Protein AF-A0A1H5IQG4-F1 (afdb_monomer)

Nearest PDB structures (foldseek):
  8alo-assembly1_B  TM=5.981E-01  e=4.719E-04  Vibrio cholerae
  3lhn-assembly1_A  TM=5.462E-01  e=4.850E-02  Shewanella oneidensis
  2eoc-assembly1_A  TM=2.845E-01  e=6.485E+00  Homo sapiens

pLDDT: mean 87.67, std 15.23, range [41.56, 98.31]

Mean predicted aligned error: 8.48 Å

Sequence (154 aa):
MKRKLLILSTLILGISCSKDSVQDDHRFTGSWMAYFGLKSSSTSAHRFDFKADGTYKEASLELDSETLEVLGYWTYATGTYSAIDNRLTLNRKEFYVAEDLSEYQQQEDLIKKEENISYGFNYEFQSGSRFTLYPECPENSSCLGAVEYEKLDE

Organism: NCBI:txid390640

Secondary structure (DSSP, 8-state):
-------------------------GGG-EEEEEEE---SSEEEEEEEEE-TTSEEEEEEEEEETTT--EEEEEEEEEEEEEEETTEEEEEEEEEEE-SSTTS-B-GGGPEEE----EEEEEEEEEETTEEEEEE---TT------EEEEEPP-

Solvent-accessible surface area (backbone atoms only — not comparable to full-atom values): 8939 Å² total; per-residue (Å²): 137,86,82,81,78,80,91,83,82,82,91,76,78,75,82,74,75,71,72,74,75,76,68,64,52,69,78,62,50,43,40,32,41,26,80,52,71,78,53,100,65,31,26,38,33,40,38,39,39,34,43,92,88,37,38,34,38,39,32,36,35,36,23,33,61,87,79,64,45,78,74,23,23,47,32,41,35,34,33,39,48,49,37,50,95,55,32,40,37,42,37,38,64,44,36,27,31,36,86,51,90,89,51,66,31,53,78,90,72,36,43,77,47,97,49,82,50,74,52,60,26,42,48,48,73,84,48,96,52,34,35,36,40,39,60,80,63,59,90,94,56,94,61,76,69,73,44,62,32,38,52,58,88,128

Radius of gyration: 23.35 Å; Cα contacts (8 Å, |Δi|>4): 312; chains: 1; bounding box: 41×70×71 Å

Structure (mmCIF, N/CA/C/O backbone):
data_AF-A0A1H5IQG4-F1
#
_entry.id   AF-A0A1H5IQG4-F1
#
loop_
_atom_site.group_PDB
_atom_site.id
_atom_site.type_symbol
_atom_site.label_atom_id
_atom_site.label_alt_id
_atom_site.label_comp_id
_atom_site.label_asym_id
_atom_site.label_entity_id
_atom_site.label_seq_id
_atom_site.pdbx_PDB_ins_code
_atom_site.Cartn_x
_atom_site.Cartn_y
_atom_site.Cartn_z
_atom_site.occupancy
_atom_site.B_iso_or_equiv
_atom_site.auth_seq_id
_atom_site.auth_comp_id
_atom_site.auth_asym_id
_atom_site.auth_atom_id
_atom_site.pdbx_PDB_model_num
ATOM 1 N N . MET A 1 1 ? -23.230 -55.373 54.164 1.00 42.59 1 MET A N 1
ATOM 2 C CA . MET A 1 1 ? -22.267 -55.057 53.084 1.00 42.59 1 MET A CA 1
ATOM 3 C C . MET A 1 1 ? -22.306 -53.557 52.816 1.00 42.59 1 MET A C 1
ATOM 5 O O . MET A 1 1 ? -23.340 -53.052 52.410 1.00 42.59 1 MET A O 1
ATOM 9 N N . LYS A 1 2 ? -21.231 -52.830 53.148 1.00 41.56 2 LYS A N 1
ATOM 10 C CA . LYS A 1 2 ? -21.148 -51.361 53.073 1.00 41.56 2 LYS A CA 1
ATOM 11 C C . LYS A 1 2 ? -20.496 -50.963 51.744 1.00 41.56 2 LYS A C 1
ATOM 13 O O . LYS A 1 2 ? -19.279 -51.051 51.623 1.00 41.56 2 LYS A O 1
ATOM 18 N N . ARG A 1 3 ? -21.283 -50.551 50.746 1.00 47.38 3 ARG A N 1
ATOM 19 C CA . ARG A 1 3 ? -20.753 -49.931 49.520 1.00 47.38 3 ARG A CA 1
ATOM 20 C C . ARG A 1 3 ? -20.549 -48.440 49.788 1.00 47.38 3 ARG A C 1
ATOM 22 O O . ARG A 1 3 ? -21.504 -47.674 49.792 1.00 47.38 3 ARG A O 1
ATOM 29 N N . LYS A 1 4 ? -19.302 -48.048 50.058 1.00 50.56 4 LYS A N 1
ATOM 30 C CA . LYS A 1 4 ? -18.872 -46.648 50.009 1.00 50.56 4 LYS A CA 1
ATOM 31 C C . LYS A 1 4 ? -18.740 -46.274 48.533 1.00 50.56 4 LYS A C 1
ATOM 33 O O . LYS A 1 4 ? -17.802 -46.723 47.881 1.00 50.56 4 LYS A O 1
ATOM 38 N N . LEU A 1 5 ? -19.711 -45.535 48.002 1.00 55.78 5 LEU A N 1
ATOM 39 C CA . LEU A 1 5 ? -19.603 -44.940 46.675 1.00 55.78 5 LEU A CA 1
ATOM 40 C C . LEU A 1 5 ? -18.723 -43.691 46.801 1.00 55.78 5 LEU A C 1
ATOM 42 O O . LEU A 1 5 ? -19.012 -42.794 47.591 1.00 55.78 5 LEU A O 1
ATOM 46 N N . LEU A 1 6 ? -17.606 -43.712 46.084 1.00 54.38 6 LEU A N 1
ATOM 47 C CA . LEU A 1 6 ? -16.586 -42.676 46.057 1.00 54.38 6 LEU A CA 1
ATOM 48 C C . LEU A 1 6 ? -17.161 -41.394 45.433 1.00 54.38 6 LEU A C 1
ATOM 50 O O . LEU A 1 6 ? -17.598 -41.395 44.285 1.00 54.38 6 LEU A O 1
ATOM 54 N N . ILE A 1 7 ? -17.143 -40.309 46.203 1.00 59.38 7 ILE A N 1
ATOM 55 C CA . ILE A 1 7 ? -17.375 -38.935 45.752 1.00 59.38 7 ILE A CA 1
ATOM 56 C C . ILE A 1 7 ? -16.082 -38.483 45.063 1.00 59.38 7 ILE A C 1
ATOM 58 O O . ILE A 1 7 ? -15.137 -38.118 45.756 1.00 59.38 7 ILE A O 1
ATOM 62 N N . LEU A 1 8 ? -15.987 -38.565 43.730 1.00 63.53 8 LEU A N 1
ATOM 63 C CA . LEU A 1 8 ? -14.880 -37.939 42.990 1.00 63.53 8 LEU A CA 1
ATOM 64 C C . LEU A 1 8 ? -15.194 -37.734 41.497 1.00 63.53 8 LEU A C 1
ATOM 66 O O . LEU A 1 8 ? -14.712 -38.447 40.625 1.00 63.53 8 LEU A O 1
ATOM 70 N N . SER A 1 9 ? -16.048 -36.762 41.210 1.00 57.16 9 SER A N 1
ATOM 71 C CA . SER A 1 9 ? -16.237 -36.086 39.915 1.00 57.16 9 SER A CA 1
ATOM 72 C C . SER A 1 9 ? -17.349 -35.079 40.196 1.00 57.16 9 SER A C 1
ATOM 74 O O . SER A 1 9 ? -18.393 -35.461 40.703 1.00 57.16 9 SER A O 1
ATOM 76 N N . THR A 1 10 ? -17.221 -33.771 40.012 1.00 58.22 10 THR A N 1
ATOM 77 C CA . THR A 1 10 ? -16.689 -33.093 38.836 1.00 58.22 10 THR A CA 1
ATOM 78 C C . THR A 1 10 ? -16.521 -31.633 39.263 1.00 58.22 10 THR A C 1
ATOM 80 O O . THR A 1 10 ? -17.510 -30.921 39.404 1.00 58.22 10 THR A O 1
ATOM 83 N N . LEU A 1 11 ? -15.296 -31.186 39.543 1.00 52.88 11 LEU A N 1
ATOM 84 C CA . LEU A 1 11 ? -14.996 -29.763 39.730 1.00 52.88 11 LEU A CA 1
ATOM 85 C C . LEU A 1 11 ? -14.159 -29.302 38.537 1.00 52.88 11 LEU A C 1
ATOM 87 O O . LEU A 1 11 ? -12.992 -28.958 38.665 1.00 52.88 11 LEU A O 1
ATOM 91 N N . ILE A 1 12 ? -14.763 -29.370 37.352 1.00 61.41 12 ILE A N 1
ATOM 92 C CA . ILE A 1 12 ? -14.267 -28.695 36.152 1.00 61.41 12 ILE A CA 1
ATOM 93 C C . ILE A 1 12 ? -15.173 -27.475 35.991 1.00 61.41 12 ILE A C 1
ATOM 95 O O . ILE A 1 12 ? -16.063 -27.440 35.146 1.00 61.41 12 ILE A O 1
ATOM 99 N N . LEU A 1 13 ? -15.030 -26.513 36.906 1.00 55.38 13 LEU A N 1
ATOM 100 C CA . LEU A 1 13 ? -15.603 -25.189 36.700 1.00 55.38 13 LEU A CA 1
ATOM 101 C C . LEU A 1 13 ? -14.818 -24.574 35.550 1.00 55.38 13 LEU A C 1
ATOM 103 O O . LEU A 1 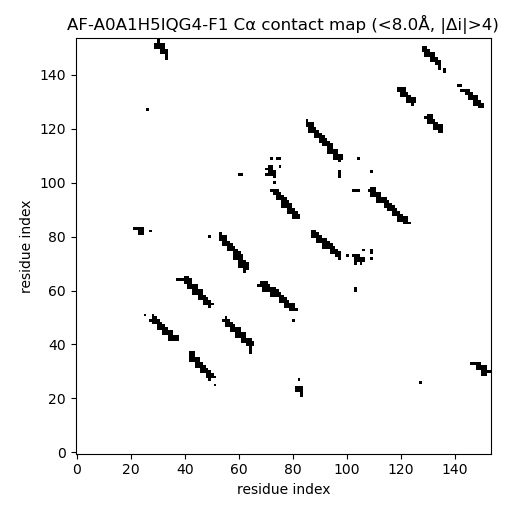13 ? -13.619 -24.322 35.661 1.00 55.38 13 LEU A O 1
ATOM 107 N N . GLY A 1 14 ? -15.512 -24.460 34.420 1.00 55.00 14 GLY A N 1
ATOM 108 C CA . GLY A 1 14 ? -14.988 -23.952 33.175 1.00 55.00 14 GLY A CA 1
ATOM 109 C C . GLY A 1 14 ? -14.319 -22.609 33.393 1.00 55.00 14 GLY A C 1
ATOM 110 O O . GLY A 1 14 ? -14.973 -21.606 33.673 1.00 55.00 14 GLY A O 1
ATOM 111 N N . ILE A 1 15 ? -13.008 -22.595 33.183 1.00 57.03 15 ILE A N 1
ATOM 112 C CA . ILE A 1 15 ? -12.312 -21.403 32.732 1.00 57.03 15 ILE A CA 1
ATOM 113 C C . ILE A 1 15 ? -12.820 -21.211 31.302 1.00 57.03 15 ILE A C 1
ATOM 115 O O . ILE A 1 15 ? -12.228 -21.693 30.338 1.00 57.03 15 ILE A O 1
ATOM 119 N N . SER A 1 16 ? -14.009 -20.617 31.181 1.00 52.16 16 SER A N 1
ATOM 120 C CA . SER A 1 16 ? -14.497 -20.065 29.928 1.00 52.16 16 SER A CA 1
ATOM 121 C C . SER A 1 16 ? -13.546 -18.929 29.603 1.00 52.16 16 SER A C 1
ATOM 123 O O . SER A 1 16 ? -13.769 -17.785 29.984 1.00 52.16 16 SER A O 1
ATOM 125 N N . CYS A 1 17 ? -12.428 -19.28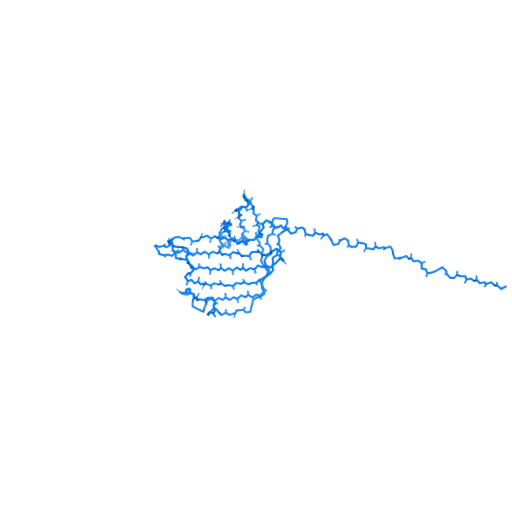4 28.977 1.00 59.38 17 CYS A N 1
ATOM 126 C CA . CYS A 1 17 ? -11.570 -18.360 28.276 1.00 59.38 17 CYS A CA 1
ATOM 127 C C . CYS A 1 17 ? -12.428 -17.848 27.121 1.00 59.38 17 CYS A C 1
ATOM 129 O O . CYS A 1 17 ? -12.456 -18.438 26.040 1.00 59.38 17 CYS A O 1
ATOM 131 N N . SER A 1 18 ? -13.229 -16.815 27.387 1.00 50.81 18 SER A N 1
ATOM 132 C CA . SER A 1 18 ? -13.690 -15.938 26.332 1.00 50.81 18 SER A CA 1
ATOM 133 C C . SER A 1 18 ? -12.407 -15.440 25.691 1.00 50.81 18 SER A C 1
ATOM 135 O O . SER A 1 18 ? -11.699 -14.615 26.260 1.00 50.81 18 SER A O 1
ATOM 137 N N . LYS A 1 19 ? -12.043 -16.030 24.548 1.00 51.69 19 LYS A N 1
ATOM 138 C CA . LYS A 1 19 ? -11.211 -15.322 23.587 1.00 51.69 19 LYS A CA 1
ATOM 139 C C . LYS A 1 19 ? -11.982 -14.039 23.354 1.00 51.69 19 LYS A C 1
ATOM 141 O O . LYS A 1 19 ? -13.020 -14.094 22.697 1.00 51.69 19 LYS A O 1
ATOM 146 N N . ASP A 1 20 ? -11.543 -12.959 23.992 1.00 49.25 20 ASP A N 1
ATOM 147 C CA . ASP A 1 20 ? -12.002 -11.624 23.665 1.00 49.25 20 ASP A CA 1
ATOM 148 C C . ASP A 1 20 ? -11.921 -11.559 22.149 1.00 49.25 20 ASP A C 1
ATOM 150 O O . ASP A 1 20 ? -10.855 -11.764 21.558 1.00 49.25 20 ASP A O 1
ATOM 154 N N . SER A 1 21 ? -13.090 -11.496 21.514 1.00 53.66 21 SER A N 1
ATOM 155 C CA . SER A 1 21 ? -13.178 -11.441 20.070 1.00 53.66 21 SER A CA 1
ATOM 156 C C . SER A 1 21 ? -12.653 -10.069 19.712 1.00 53.66 21 SER A C 1
ATOM 158 O O . SER A 1 21 ? -13.395 -9.091 19.732 1.00 53.66 21 SER A O 1
ATOM 160 N N . VAL A 1 22 ? -11.345 -10.006 19.500 1.00 59.66 22 VAL A N 1
ATOM 161 C CA . VAL A 1 22 ? -10.655 -8.866 18.933 1.00 59.66 22 VAL A CA 1
ATOM 162 C C . VAL A 1 22 ? -11.404 -8.535 17.649 1.00 59.66 22 VAL A C 1
ATOM 164 O O . VAL A 1 22 ? -11.401 -9.318 16.698 1.00 59.66 22 VAL A O 1
ATOM 167 N N . GLN A 1 23 ? -12.180 -7.459 17.702 1.00 63.62 23 GLN A N 1
ATOM 168 C CA . GLN A 1 23 ? -13.081 -7.085 16.630 1.00 63.62 23 GLN A CA 1
ATOM 169 C C . GLN A 1 23 ? -12.224 -6.390 15.578 1.00 63.62 23 GLN A C 1
ATOM 171 O O . GLN A 1 23 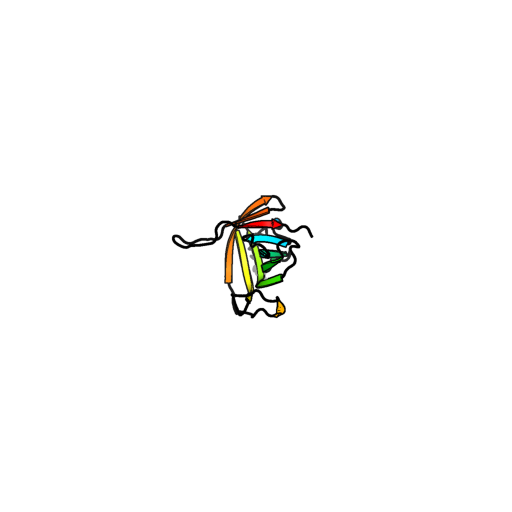? -11.797 -5.258 15.780 1.00 63.62 23 GLN A O 1
ATOM 176 N N . ASP A 1 24 ? -11.895 -7.115 14.513 1.00 76.31 24 ASP A N 1
ATOM 177 C CA . ASP A 1 24 ? -11.101 -6.570 13.418 1.00 76.31 24 ASP A CA 1
ATOM 178 C C . ASP A 1 24 ? -11.911 -5.505 12.670 1.00 76.31 24 ASP A C 1
ATOM 180 O O . ASP A 1 24 ? -13.111 -5.671 12.416 1.00 76.31 24 ASP A O 1
ATOM 184 N N . ASP A 1 25 ? -11.273 -4.386 12.340 1.00 84.38 25 ASP A N 1
ATOM 185 C CA . ASP A 1 25 ? -11.942 -3.289 11.652 1.00 84.38 25 ASP A CA 1
ATOM 186 C C . ASP A 1 25 ? -12.105 -3.588 10.156 1.00 84.38 25 ASP A C 1
ATOM 188 O O . ASP A 1 25 ? -11.245 -3.298 9.318 1.00 84.38 25 ASP A O 1
ATOM 192 N N . HIS A 1 26 ? -13.266 -4.141 9.800 1.00 87.56 26 HIS A N 1
ATOM 193 C CA . HIS A 1 26 ? -13.613 -4.485 8.421 1.00 87.56 26 HIS A CA 1
ATOM 194 C C . HIS A 1 26 ? -13.603 -3.295 7.447 1.00 87.56 26 HIS A C 1
ATOM 196 O O . HIS A 1 26 ? -13.605 -3.519 6.234 1.00 87.56 26 HIS A O 1
ATOM 202 N N . ARG A 1 27 ? -13.560 -2.041 7.928 1.00 93.12 27 ARG A N 1
ATOM 203 C CA . ARG A 1 27 ? -13.496 -0.852 7.062 1.00 93.12 27 ARG A CA 1
ATOM 204 C C . ARG A 1 27 ? -12.268 -0.852 6.154 1.00 93.12 27 ARG A C 1
ATOM 206 O O . ARG A 1 27 ? -12.366 -0.320 5.053 1.00 93.12 27 ARG A O 1
ATOM 213 N N . PHE A 1 28 ? -11.170 -1.498 6.556 1.00 94.81 28 PHE A N 1
ATOM 214 C CA . PHE A 1 28 ? -9.969 -1.633 5.725 1.00 94.81 28 PHE A CA 1
ATOM 215 C C . PHE A 1 28 ? -10.159 -2.521 4.494 1.00 94.81 28 PHE A C 1
ATOM 217 O O . PHE A 1 28 ? -9.392 -2.380 3.551 1.00 94.81 28 PHE A O 1
ATOM 224 N N . THR A 1 29 ? -11.152 -3.416 4.448 1.00 95.69 29 THR A N 1
ATOM 225 C CA . THR A 1 29 ? -11.287 -4.347 3.313 1.00 95.69 29 THR A CA 1
ATOM 226 C C . THR A 1 29 ? -11.475 -3.593 1.990 1.00 95.69 29 THR A C 1
ATOM 228 O O . THR A 1 29 ? -12.371 -2.747 1.857 1.00 95.69 29 THR A O 1
ATOM 231 N N . GLY A 1 30 ? -10.638 -3.925 1.006 1.00 96.19 30 GLY A N 1
ATOM 232 C CA . GLY A 1 30 ? -10.603 -3.298 -0.314 1.00 96.19 30 GLY A CA 1
ATOM 233 C C . GLY A 1 30 ? -9.196 -2.875 -0.735 1.00 96.19 30 GLY A C 1
ATOM 234 O O . GLY A 1 30 ? -8.207 -3.174 -0.060 1.00 96.19 30 GLY A O 1
ATOM 235 N N . SER A 1 31 ? -9.141 -2.183 -1.867 1.00 97.75 31 SER A N 1
ATOM 236 C CA . SER A 1 31 ? -7.919 -1.652 -2.466 1.00 97.75 31 SER A CA 1
ATOM 237 C C . SER A 1 31 ? -7.784 -0.163 -2.125 1.00 97.75 31 SER A C 1
ATOM 239 O O . SER A 1 31 ? -8.758 0.582 -2.227 1.00 97.75 31 SER A O 1
ATOM 241 N N . TRP A 1 32 ? -6.600 0.275 -1.709 1.00 98.06 32 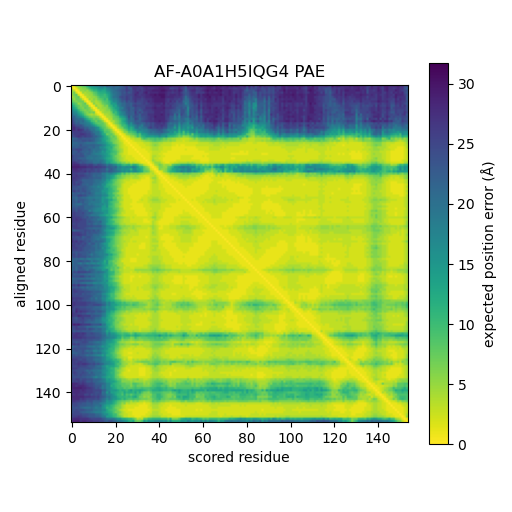TRP A N 1
ATOM 242 C CA . TRP A 1 32 ? -6.327 1.635 -1.241 1.00 98.06 32 TRP A CA 1
ATOM 243 C C . TRP A 1 32 ? -5.035 2.157 -1.843 1.00 98.06 32 TRP A C 1
ATOM 245 O O . TRP A 1 32 ? -4.067 1.406 -1.953 1.00 98.06 32 TRP A O 1
ATOM 255 N N . MET A 1 33 ? -5.001 3.439 -2.194 1.00 98.00 33 MET A N 1
ATOM 256 C CA . MET A 1 33 ? -3.871 4.062 -2.874 1.00 98.00 33 MET A CA 1
ATOM 257 C C . MET A 1 33 ? -3.503 5.396 -2.226 1.00 98.00 33 MET A C 1
ATOM 259 O O . MET A 1 33 ? -4.374 6.209 -1.924 1.00 98.00 33 MET A O 1
ATOM 263 N N . ALA A 1 34 ? -2.206 5.622 -2.054 1.00 97.25 34 ALA A N 1
ATOM 264 C CA . ALA A 1 34 ? -1.610 6.911 -1.738 1.00 97.25 34 ALA A CA 1
ATOM 265 C C . ALA A 1 34 ? -0.668 7.314 -2.878 1.00 97.25 34 ALA A C 1
ATOM 267 O O . ALA A 1 34 ? 0.079 6.477 -3.383 1.00 97.25 34 ALA A O 1
ATOM 268 N N . TYR A 1 35 ? -0.672 8.587 -3.267 1.00 95.38 35 TYR A N 1
ATOM 269 C CA . TYR A 1 35 ? 0.174 9.115 -4.342 1.00 95.38 35 TYR A CA 1
ATOM 270 C C . TYR A 1 35 ? 1.273 10.016 -3.767 1.00 95.38 35 TYR A C 1
ATOM 272 O O . TYR A 1 35 ? 1.015 10.848 -2.895 1.00 95.38 35 TYR A O 1
ATOM 280 N N . PHE A 1 36 ? 2.500 9.878 -4.268 1.00 91.75 36 PHE A N 1
ATOM 281 C CA . PHE A 1 36 ? 3.683 10.603 -3.808 1.00 91.75 36 PHE A CA 1
ATOM 282 C C . PHE A 1 36 ? 4.325 11.364 -4.959 1.00 91.75 36 PHE A C 1
ATOM 284 O O . PHE A 1 36 ? 5.029 10.806 -5.800 1.00 91.75 36 PHE A O 1
ATOM 291 N N . GLY A 1 37 ? 4.133 12.681 -4.939 1.00 81.75 37 GLY A N 1
ATOM 292 C CA . GLY A 1 37 ? 4.729 13.582 -5.915 1.00 81.75 37 GLY A CA 1
ATOM 293 C C . GLY A 1 37 ? 4.141 13.434 -7.321 1.00 81.75 37 GLY A C 1
ATOM 294 O O . GLY A 1 37 ? 3.576 12.416 -7.712 1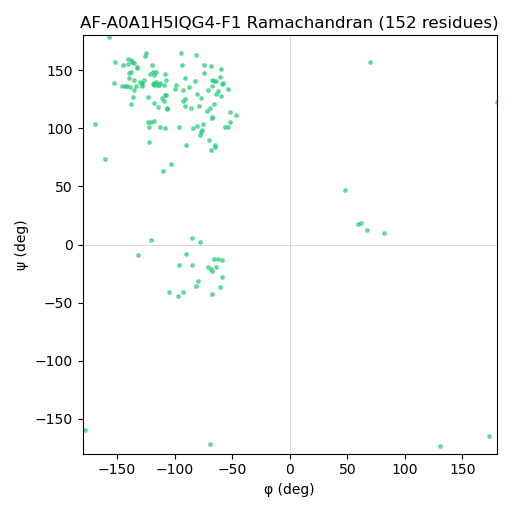.00 81.75 37 GLY A O 1
ATOM 295 N N . LEU A 1 38 ? 4.290 14.496 -8.102 1.00 70.94 38 LEU A N 1
ATOM 296 C CA . LEU A 1 38 ? 3.956 14.506 -9.519 1.00 70.94 38 LEU A CA 1
ATOM 297 C C . LEU A 1 38 ? 5.260 14.783 -10.263 1.00 70.94 38 LEU A C 1
ATOM 299 O O . LEU A 1 38 ? 5.772 15.904 -10.208 1.00 70.94 38 LEU A O 1
ATOM 303 N N . LYS A 1 39 ? 5.842 13.766 -10.910 1.00 71.06 39 LYS A N 1
ATOM 304 C CA . LYS A 1 39 ? 6.809 14.026 -11.982 1.00 71.06 39 LYS A CA 1
ATOM 305 C C . LYS A 1 39 ? 6.017 14.314 -13.256 1.00 71.06 39 LYS A C 1
ATOM 307 O O . LYS A 1 39 ? 4.832 14.018 -13.348 1.00 71.06 39 LYS A O 1
ATOM 312 N N . SER A 1 40 ? 6.671 14.914 -14.245 1.00 81.38 40 SER A N 1
ATOM 313 C CA . SER A 1 40 ? 6.002 15.357 -15.474 1.00 81.38 40 SER A CA 1
ATOM 314 C C . SER A 1 40 ? 5.398 14.230 -16.320 1.00 81.38 40 SER A C 1
ATOM 316 O O . SER A 1 40 ? 4.574 14.530 -17.171 1.00 81.38 40 SER A O 1
ATOM 318 N N . SER A 1 41 ? 5.825 12.977 -16.132 1.00 90.62 41 SER A N 1
ATOM 319 C CA . SER A 1 41 ? 5.367 11.819 -16.918 1.00 90.62 41 SER A CA 1
ATOM 320 C C . SER A 1 41 ? 4.961 10.607 -16.078 1.00 90.62 41 SER A C 1
ATOM 322 O O . SER A 1 41 ? 4.462 9.628 -16.618 1.00 90.62 41 SER A O 1
ATOM 324 N N . SER A 1 42 ? 5.226 10.625 -14.772 1.00 93.19 42 SER A N 1
ATOM 325 C CA . SER A 1 42 ? 4.917 9.506 -13.887 1.00 93.19 42 SER A CA 1
ATOM 326 C C . SER A 1 42 ? 4.661 9.982 -12.461 1.00 93.19 42 SER A C 1
ATOM 328 O O . SER A 1 42 ? 5.096 11.063 -12.047 1.00 93.19 42 SER A O 1
ATOM 330 N N . THR A 1 43 ? 3.932 9.182 -11.696 1.00 95.38 43 THR A N 1
ATOM 331 C CA . THR A 1 43 ? 3.716 9.406 -10.266 1.00 95.38 43 THR A CA 1
ATOM 332 C C . THR A 1 43 ? 4.055 8.138 -9.502 1.00 95.38 43 THR A C 1
ATOM 334 O O . THR A 1 43 ? 3.703 7.033 -9.917 1.00 95.38 43 THR A O 1
ATOM 337 N N . SER A 1 44 ? 4.768 8.296 -8.392 1.00 95.50 44 SER A N 1
ATOM 338 C CA . SER A 1 44 ? 5.020 7.181 -7.492 1.00 95.50 44 SER A CA 1
ATOM 339 C C . SER A 1 44 ? 3.804 7.004 -6.593 1.00 95.50 44 SER A C 1
ATOM 341 O O . SER A 1 44 ? 3.210 7.975 -6.129 1.00 95.50 44 SER A O 1
ATOM 343 N N . ALA A 1 45 ? 3.434 5.765 -6.320 1.00 97.12 45 ALA A N 1
ATOM 344 C CA . ALA A 1 45 ? 2.259 5.441 -5.529 1.00 97.12 45 ALA A CA 1
ATOM 345 C C . ALA A 1 45 ? 2.561 4.318 -4.536 1.00 97.12 45 ALA A C 1
ATOM 347 O O . ALA A 1 45 ? 3.479 3.524 -4.732 1.00 97.12 45 ALA A O 1
ATOM 348 N N . HIS A 1 46 ? 1.776 4.245 -3.468 1.00 97.69 46 HIS A N 1
ATOM 349 C CA . HIS A 1 46 ? 1.765 3.120 -2.548 1.00 97.69 46 HIS A CA 1
ATOM 350 C C . HIS A 1 46 ? 0.358 2.553 -2.465 1.00 97.69 46 HIS A C 1
ATOM 352 O O . HIS A 1 46 ? -0.600 3.278 -2.191 1.00 97.69 46 HIS A O 1
ATOM 358 N N . ARG A 1 47 ? 0.248 1.249 -2.688 1.00 98.12 47 ARG A N 1
ATOM 359 C CA . ARG A 1 47 ? -1.012 0.523 -2.733 1.00 98.12 47 ARG A CA 1
ATOM 360 C C . ARG A 1 47 ? -1.083 -0.487 -1.604 1.00 98.12 47 ARG A C 1
ATOM 362 O O . ARG A 1 47 ? -0.134 -1.236 -1.397 1.00 98.12 47 ARG A O 1
ATOM 369 N N . PHE A 1 48 ? -2.243 -0.575 -0.966 1.00 98.25 48 PHE A N 1
ATOM 370 C CA . PHE A 1 48 ? -2.634 -1.705 -0.134 1.00 98.25 48 PHE A CA 1
ATOM 371 C C . PHE A 1 48 ? -3.845 -2.419 -0.730 1.00 98.25 48 PHE A C 1
ATOM 373 O O . PHE A 1 48 ? -4.794 -1.769 -1.153 1.00 98.25 48 PHE A O 1
ATOM 380 N N . ASP A 1 49 ? -3.859 -3.749 -0.679 1.00 98.12 49 ASP A N 1
ATOM 381 C CA . ASP A 1 49 ? -5.052 -4.560 -0.925 1.00 98.12 49 ASP A CA 1
ATOM 382 C C . ASP A 1 49 ? -5.332 -5.423 0.308 1.00 98.12 49 ASP A C 1
ATOM 384 O O . ASP A 1 49 ? -4.699 -6.464 0.502 1.00 98.12 49 ASP A O 1
ATOM 388 N N . PHE A 1 50 ? -6.289 -5.012 1.137 1.00 97.50 50 PHE A N 1
ATOM 389 C CA . PHE A 1 50 ? -6.693 -5.740 2.342 1.00 97.50 50 PHE A CA 1
ATOM 390 C C . PHE A 1 50 ? -7.858 -6.682 2.038 1.00 97.50 50 PHE A C 1
ATOM 392 O O . PHE A 1 50 ? -8.850 -6.296 1.410 1.00 97.50 50 PHE A O 1
ATOM 399 N N . LYS A 1 51 ? -7.758 -7.929 2.497 1.00 96.75 51 LYS A N 1
ATOM 400 C CA . LYS A 1 51 ? -8.780 -8.964 2.316 1.00 96.75 51 LYS A CA 1
ATOM 401 C C . LYS A 1 51 ? -9.485 -9.265 3.636 1.00 96.75 51 LYS A C 1
ATOM 403 O O . LYS A 1 51 ? -8.874 -9.257 4.695 1.00 96.75 51 LYS A O 1
ATOM 408 N N . ALA A 1 52 ? -10.771 -9.604 3.559 1.00 94.94 52 ALA A N 1
ATOM 409 C CA . ALA A 1 52 ? -11.602 -9.886 4.735 1.00 94.94 52 ALA A CA 1
ATOM 410 C C . ALA A 1 52 ? -11.134 -11.095 5.575 1.00 94.94 52 ALA A C 1
ATOM 412 O O . ALA A 1 52 ? -11.622 -11.290 6.684 1.00 94.94 52 ALA A O 1
ATOM 413 N N . ASP A 1 53 ? -10.216 -11.915 5.055 1.00 95.12 53 ASP A N 1
ATOM 414 C CA . ASP A 1 53 ? -9.593 -13.033 5.771 1.00 95.12 53 ASP A CA 1
ATOM 415 C C . ASP A 1 53 ? -8.375 -12.618 6.622 1.00 95.12 53 ASP A C 1
ATOM 417 O O . ASP A 1 53 ? -7.701 -13.481 7.189 1.00 95.12 53 ASP A O 1
ATOM 421 N N . GLY A 1 54 ? -8.085 -11.315 6.715 1.00 95.38 54 GLY A N 1
ATOM 422 C CA . GLY A 1 54 ? -6.960 -10.771 7.474 1.00 95.38 54 GLY A CA 1
ATOM 423 C C . GLY A 1 54 ? -5.630 -10.823 6.722 1.00 95.38 54 GLY A C 1
ATOM 424 O O . GLY A 1 54 ? -4.581 -10.583 7.319 1.00 95.38 54 GLY A O 1
ATOM 425 N N . THR A 1 55 ? -5.627 -11.141 5.424 1.00 97.31 55 THR A N 1
ATOM 426 C CA . THR A 1 55 ? -4.430 -11.054 4.574 1.00 97.31 55 THR A CA 1
ATOM 427 C C . THR A 1 55 ? -4.349 -9.718 3.844 1.00 97.31 55 THR A C 1
ATOM 429 O O . THR A 1 55 ? -5.359 -9.056 3.600 1.00 97.31 55 THR A O 1
ATOM 432 N N . TYR A 1 56 ? -3.136 -9.297 3.490 1.00 98.00 56 TYR A N 1
ATOM 433 C CA . TYR A 1 56 ? -2.938 -8.100 2.680 1.00 98.00 56 TYR A CA 1
ATOM 434 C C . TYR A 1 56 ? -1.831 -8.273 1.645 1.00 98.00 56 TYR A C 1
ATOM 436 O O . TYR A 1 56 ? -0.949 -9.131 1.771 1.00 98.00 56 TYR A O 1
ATOM 444 N N . LYS A 1 57 ? -1.892 -7.416 0.627 1.00 98.25 57 LYS A N 1
ATOM 445 C CA . LYS A 1 57 ? -0.794 -7.125 -0.292 1.00 98.25 57 LYS A CA 1
ATOM 446 C C . LYS A 1 57 ? -0.440 -5.652 -0.167 1.00 98.25 57 LYS A C 1
ATOM 448 O O . LYS A 1 57 ? -1.330 -4.831 0.046 1.00 98.25 57 LYS A O 1
ATOM 453 N N . GLU A 1 58 ? 0.831 -5.324 -0.317 1.00 98.06 58 GLU A N 1
ATOM 454 C CA . GLU A 1 58 ? 1.285 -3.943 -0.455 1.00 98.06 58 GLU A CA 1
ATOM 455 C C . GLU A 1 58 ? 2.258 -3.821 -1.624 1.00 98.06 58 GLU A C 1
ATOM 457 O O . GLU A 1 58 ? 2.943 -4.788 -1.972 1.00 98.06 58 GLU A O 1
ATOM 462 N N . ALA A 1 59 ? 2.314 -2.644 -2.236 1.00 98.31 59 ALA A N 1
ATOM 463 C CA . ALA A 1 59 ? 3.268 -2.360 -3.294 1.00 98.31 59 ALA A CA 1
ATOM 464 C C . ALA A 1 59 ? 3.604 -0.873 -3.356 1.00 98.31 59 ALA A C 1
ATOM 466 O O . ALA A 1 59 ? 2.709 -0.030 -3.288 1.00 98.31 59 ALA A O 1
ATOM 467 N N . SER A 1 60 ? 4.879 -0.565 -3.574 1.00 97.75 60 SER A N 1
ATOM 468 C CA . SER A 1 60 ? 5.303 0.739 -4.083 1.00 97.75 60 SER A CA 1
ATOM 469 C C . SER A 1 60 ? 5.400 0.653 -5.602 1.00 97.75 60 SER A C 1
ATOM 471 O O . 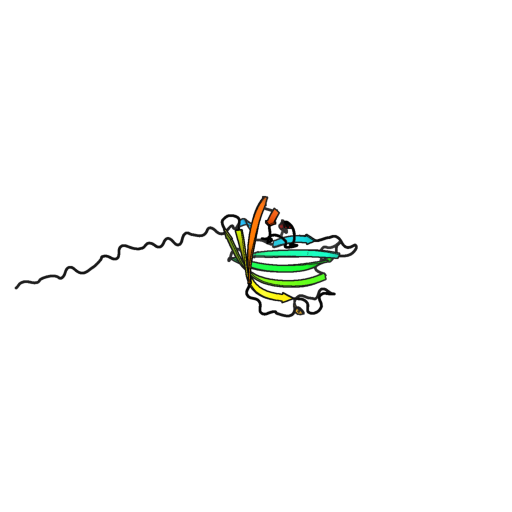SER A 1 60 ? 6.118 -0.199 -6.128 1.00 97.75 60 SER A O 1
ATOM 473 N N . LEU A 1 61 ? 4.679 1.523 -6.300 1.00 97.12 61 LEU A N 1
ATOM 474 C CA . LEU A 1 61 ? 4.455 1.485 -7.744 1.00 97.12 61 LEU A CA 1
ATOM 475 C C . LEU A 1 61 ? 4.980 2.756 -8.408 1.00 97.12 61 LEU A C 1
ATOM 477 O O . LEU A 1 61 ? 4.995 3.820 -7.787 1.00 97.12 61 LEU A O 1
ATOM 481 N N . GLU A 1 62 ? 5.322 2.653 -9.687 1.00 96.81 62 GLU A N 1
ATOM 482 C CA . GLU A 1 62 ? 5.378 3.801 -10.587 1.00 96.81 62 GLU A CA 1
ATOM 483 C C . GLU A 1 62 ? 4.203 3.708 -11.565 1.00 96.81 62 GLU A C 1
ATOM 485 O O . GLU A 1 62 ? 3.979 2.662 -12.180 1.00 96.81 62 GLU A O 1
ATOM 490 N N . LEU A 1 63 ? 3.442 4.792 -11.688 1.00 96.88 63 LEU A N 1
ATOM 491 C CA . LEU A 1 63 ? 2.274 4.888 -12.559 1.00 96.88 63 LEU A CA 1
ATOM 492 C C . LEU A 1 63 ? 2.509 5.929 -13.649 1.00 96.88 63 LEU A C 1
ATOM 494 O O . LEU A 1 63 ? 3.161 6.949 -13.408 1.00 96.88 63 LEU A O 1
ATOM 498 N N . ASP A 1 64 ? 1.925 5.707 -14.819 1.00 95.94 64 ASP A N 1
ATOM 499 C CA . ASP A 1 64 ? 1.800 6.737 -15.843 1.00 95.94 64 ASP A CA 1
ATOM 500 C C . ASP A 1 64 ? 0.900 7.865 -15.317 1.00 95.94 64 ASP A C 1
ATOM 502 O O . ASP A 1 64 ? -0.185 7.618 -14.787 1.00 95.94 64 ASP A O 1
ATOM 506 N N . SER A 1 65 ? 1.353 9.117 -15.413 1.00 93.50 65 SER A N 1
ATOM 507 C CA . SER A 1 65 ? 0.653 10.233 -14.761 1.00 93.50 65 SER A CA 1
ATOM 508 C C . SER A 1 65 ? -0.685 10.601 -15.408 1.00 93.50 65 SER A C 1
ATOM 510 O O . SER A 1 65 ? -1.481 11.290 -14.772 1.00 93.50 65 SER A O 1
ATOM 512 N N . GLU A 1 66 ? -0.924 10.201 -16.661 1.00 92.62 66 GLU A N 1
ATOM 513 C CA . GLU A 1 66 ? -2.153 10.533 -17.393 1.00 92.62 66 GLU A CA 1
ATOM 514 C C . GLU A 1 66 ? -3.181 9.401 -17.322 1.00 92.62 66 GLU A C 1
ATOM 516 O O . GLU A 1 66 ? -4.366 9.644 -17.099 1.00 92.62 66 GLU A O 1
ATOM 521 N N . THR A 1 67 ? -2.726 8.164 -17.506 1.00 94.94 67 THR A N 1
ATOM 522 C CA . THR A 1 67 ? -3.581 6.972 -17.604 1.00 94.94 67 THR A CA 1
ATOM 523 C C . THR A 1 67 ? -3.732 6.226 -16.282 1.00 94.94 67 THR A C 1
ATOM 525 O O . THR A 1 67 ? -4.662 5.434 -16.138 1.00 94.94 67 THR A O 1
ATOM 528 N N . LEU A 1 68 ? -2.840 6.483 -15.315 1.00 93.62 68 LEU A N 1
ATOM 529 C CA . LEU A 1 68 ? -2.705 5.734 -14.061 1.00 93.62 68 LEU A CA 1
ATOM 530 C C . LEU A 1 68 ? -2.404 4.240 -14.266 1.00 93.62 68 LEU A C 1
ATOM 532 O O . LEU A 1 68 ? -2.567 3.437 -13.343 1.00 93.62 68 LEU A O 1
ATOM 536 N N . GLU A 1 69 ? -1.942 3.859 -15.458 1.00 96.12 69 GLU A N 1
ATOM 537 C CA . GLU A 1 69 ? -1.468 2.507 -15.726 1.00 96.12 69 GLU A CA 1
ATOM 538 C C . GLU A 1 69 ? -0.183 2.228 -14.941 1.00 96.12 69 GLU A C 1
ATOM 540 O O . GLU A 1 69 ? 0.681 3.093 -14.787 1.00 96.12 69 GLU A O 1
ATOM 545 N N . VAL A 1 70 ? -0.055 1.002 -14.428 1.00 97.25 70 VAL A N 1
ATOM 546 C CA . VAL A 1 70 ? 1.143 0.574 -13.701 1.00 97.25 70 VAL A CA 1
ATOM 547 C C . VAL A 1 70 ? 2.287 0.398 -14.692 1.00 97.25 70 VAL A C 1
ATOM 549 O O . VAL A 1 70 ? 2.245 -0.493 -15.536 1.00 97.25 70 VAL A O 1
ATOM 552 N N . LEU A 1 71 ? 3.322 1.227 -14.560 1.00 96.94 71 LEU A N 1
ATOM 553 C CA . LEU A 1 71 ? 4.554 1.118 -15.343 1.00 96.94 71 LEU A CA 1
ATOM 554 C C . LEU A 1 71 ? 5.486 0.056 -14.751 1.00 96.94 71 LEU A C 1
ATOM 556 O O . LEU A 1 71 ? 6.155 -0.674 -15.485 1.00 96.94 71 LEU A O 1
ATOM 560 N N . GLY A 1 72 ? 5.499 -0.051 -13.421 1.00 97.56 72 GLY A N 1
ATOM 561 C CA . GLY A 1 72 ? 6.206 -1.098 -12.698 1.00 97.56 72 GLY A CA 1
ATOM 562 C C . GLY A 1 72 ? 6.196 -0.901 -11.185 1.00 97.56 72 GLY A C 1
ATOM 563 O O . GLY A 1 72 ? 5.417 -0.124 -10.630 1.00 97.56 72 GLY A O 1
ATOM 564 N N . TYR A 1 73 ? 7.073 -1.643 -10.521 1.00 98.25 73 TYR A N 1
ATOM 565 C CA . TYR A 1 73 ? 7.111 -1.851 -9.084 1.00 98.25 73 TYR A CA 1
ATOM 566 C C . TYR A 1 73 ? 8.510 -1.547 -8.547 1.00 98.25 73 TYR A C 1
ATOM 568 O O . TYR A 1 73 ? 9.523 -1.950 -9.118 1.00 98.25 73 TYR A O 1
ATOM 576 N N . TRP A 1 74 ? 8.551 -0.873 -7.403 1.00 97.69 74 TRP A N 1
ATOM 577 C CA . TRP A 1 74 ? 9.751 -0.720 -6.581 1.00 97.69 74 TRP A CA 1
ATOM 578 C C . TRP A 1 74 ? 9.824 -1.818 -5.522 1.00 97.69 74 TRP A C 1
ATOM 580 O O . TRP A 1 74 ? 10.889 -2.369 -5.239 1.00 97.69 74 TRP A O 1
ATOM 590 N N . THR A 1 75 ? 8.672 -2.137 -4.931 1.00 97.62 75 THR A N 1
ATOM 591 C CA . THR A 1 75 ? 8.518 -3.181 -3.922 1.00 97.62 75 THR A CA 1
ATOM 592 C C . THR A 1 75 ? 7.174 -3.879 -4.067 1.00 97.62 75 THR A C 1
ATOM 594 O O . THR A 1 75 ? 6.195 -3.299 -4.540 1.00 97.62 75 THR A O 1
ATOM 597 N N . TYR A 1 76 ? 7.119 -5.121 -3.600 1.00 98.06 76 TYR A N 1
ATOM 598 C CA . TYR A 1 76 ? 5.893 -5.885 -3.433 1.00 98.06 76 TYR A CA 1
ATOM 599 C C . TYR A 1 76 ? 5.985 -6.704 -2.151 1.00 98.06 76 TYR A C 1
ATOM 601 O O . TYR A 1 76 ? 7.015 -7.321 -1.875 1.00 98.06 76 TYR A O 1
ATOM 609 N N . ALA A 1 77 ? 4.918 -6.742 -1.364 1.00 97.94 77 ALA A N 1
ATOM 610 C CA . ALA A 1 77 ? 4.872 -7.566 -0.169 1.00 97.94 77 ALA A CA 1
ATOM 611 C C . ALA A 1 77 ? 3.509 -8.219 0.036 1.00 97.94 77 ALA A C 1
ATOM 613 O O . ALA A 1 77 ? 2.473 -7.736 -0.422 1.00 97.94 77 ALA A O 1
ATOM 614 N N . THR A 1 78 ? 3.521 -9.337 0.760 1.00 97.75 78 THR A N 1
ATOM 615 C CA . THR A 1 78 ? 2.308 -10.016 1.220 1.00 97.75 78 THR A CA 1
ATOM 616 C C . THR A 1 78 ? 2.420 -10.369 2.692 1.00 97.75 78 THR A C 1
ATOM 618 O O . THR A 1 78 ? 3.516 -10.584 3.222 1.00 97.75 78 THR A O 1
ATOM 621 N N . GLY A 1 79 ? 1.282 -10.453 3.370 1.00 97.12 79 GLY A N 1
ATOM 622 C CA . GLY A 1 79 ? 1.271 -10.755 4.790 1.00 97.12 79 GLY A CA 1
ATOM 623 C C . GLY A 1 79 ? -0.119 -10.857 5.387 1.00 97.12 79 GLY A C 1
ATOM 624 O O . GLY A 1 79 ? -1.110 -11.064 4.686 1.00 97.12 79 GLY A O 1
ATOM 625 N N . THR A 1 80 ? -0.174 -10.706 6.704 1.00 97.44 80 THR A N 1
ATOM 626 C CA . THR A 1 80 ? -1.419 -10.618 7.472 1.00 97.44 80 THR A CA 1
ATOM 627 C C . THR A 1 80 ? -1.504 -9.286 8.191 1.00 97.44 80 THR A C 1
ATOM 629 O O . THR A 1 80 ? -0.480 -8.754 8.622 1.00 97.44 80 THR A O 1
ATOM 632 N N . TYR A 1 81 ? -2.709 -8.767 8.368 1.00 97.12 81 TYR A N 1
ATOM 633 C CA . TYR A 1 81 ? -2.948 -7.521 9.078 1.00 97.12 81 TYR A CA 1
ATOM 634 C C . TYR A 1 81 ? -3.957 -7.708 10.213 1.00 97.12 81 TYR A C 1
ATOM 636 O O . TYR A 1 81 ? -4.689 -8.694 10.260 1.00 97.12 81 TYR A O 1
ATOM 644 N N . SER A 1 82 ? -3.963 -6.754 11.138 1.00 95.94 82 SER A N 1
ATOM 645 C CA . SER A 1 82 ? -5.014 -6.595 12.144 1.00 95.94 82 SER A CA 1
ATOM 646 C C . SER A 1 82 ? -5.210 -5.115 12.441 1.00 95.94 82 SER A C 1
ATOM 648 O O . SER A 1 82 ? -4.214 -4.405 12.621 1.00 95.94 82 SER A O 1
ATOM 650 N N . ALA A 1 83 ? -6.454 -4.659 12.538 1.00 94.94 83 ALA A N 1
ATOM 651 C CA . ALA A 1 83 ? -6.784 -3.275 12.860 1.00 94.94 83 ALA A CA 1
ATOM 652 C C . ALA A 1 83 ? -7.632 -3.213 14.138 1.00 94.94 83 ALA A C 1
ATOM 654 O O . ALA A 1 83 ? -8.812 -3.548 14.123 1.00 94.94 83 ALA A O 1
ATOM 655 N N . ILE A 1 84 ? -7.022 -2.797 15.253 1.00 92.94 84 ILE A N 1
ATOM 656 C CA . ILE A 1 84 ? -7.616 -2.857 16.602 1.00 92.94 84 ILE A CA 1
ATOM 657 C C . ILE A 1 84 ? -7.282 -1.558 17.332 1.00 92.94 84 ILE A C 1
ATOM 659 O O . ILE A 1 84 ? -6.137 -1.120 17.267 1.00 92.94 84 ILE A O 1
ATOM 663 N N . ASP A 1 85 ? -8.251 -0.947 18.018 1.00 90.81 85 ASP A N 1
ATOM 664 C CA . ASP A 1 85 ? -8.047 0.261 18.838 1.00 90.81 85 ASP A CA 1
ATOM 665 C C . ASP A 1 85 ? -7.246 1.367 18.119 1.00 90.81 85 ASP A C 1
ATOM 667 O O . ASP A 1 85 ? -6.287 1.923 18.651 1.00 90.81 85 ASP A O 1
ATOM 671 N N . ASN A 1 86 ? -7.621 1.666 16.869 1.00 93.62 86 ASN A N 1
ATOM 672 C CA . ASN A 1 86 ? -6.972 2.658 15.999 1.00 93.62 86 ASN A CA 1
ATOM 673 C C . ASN A 1 86 ? -5.501 2.356 15.651 1.00 93.62 86 ASN A C 1
ATOM 675 O O . ASN A 1 86 ? -4.774 3.235 15.184 1.00 93.62 86 ASN A O 1
ATOM 679 N N . ARG A 1 87 ? -5.064 1.106 15.828 1.00 95.25 87 ARG A N 1
ATOM 680 C CA . ARG A 1 87 ? -3.744 0.617 15.434 1.00 95.25 87 ARG A CA 1
ATOM 681 C C . ARG A 1 87 ? -3.858 -0.424 14.326 1.00 95.25 87 ARG A C 1
ATOM 683 O O . ARG A 1 87 ? -4.433 -1.493 14.524 1.00 95.25 87 ARG A O 1
ATOM 690 N N . LEU A 1 88 ? -3.274 -0.129 13.168 1.00 96.69 88 LEU A N 1
ATOM 691 C CA . LEU A 1 88 ? -3.094 -1.071 12.068 1.00 96.69 88 LEU A CA 1
ATOM 692 C C . LEU A 1 88 ? -1.737 -1.742 12.251 1.00 96.69 88 LEU A C 1
ATOM 694 O O . LEU A 1 88 ? -0.711 -1.068 12.256 1.00 96.69 88 LEU A O 1
ATOM 698 N N . THR A 1 89 ? -1.724 -3.060 12.402 1.00 96.31 89 THR A N 1
ATOM 699 C CA . THR A 1 89 ? -0.492 -3.853 12.477 1.00 96.31 89 THR A CA 1
ATOM 700 C C . THR A 1 89 ? -0.368 -4.701 11.226 1.00 96.31 89 THR A C 1
ATOM 702 O O . THR A 1 89 ? -1.283 -5.457 10.905 1.00 96.31 89 THR A O 1
ATOM 705 N N . LEU A 1 90 ? 0.766 -4.590 10.540 1.00 96.81 90 LEU A N 1
ATOM 706 C CA . LEU A 1 90 ? 1.107 -5.359 9.351 1.00 96.81 90 LEU A CA 1
ATOM 707 C C . LEU A 1 90 ? 2.213 -6.351 9.697 1.00 96.81 90 LEU A C 1
ATOM 709 O O . LEU A 1 90 ? 3.277 -5.968 10.173 1.00 96.81 90 LEU A O 1
ATOM 713 N N . ASN A 1 91 ? 1.964 -7.633 9.449 1.00 96.81 91 ASN A N 1
ATOM 714 C CA . ASN A 1 91 ? 2.945 -8.702 9.603 1.00 96.81 91 ASN A CA 1
ATOM 715 C C . ASN A 1 91 ? 3.341 -9.178 8.209 1.00 96.81 91 ASN A C 1
ATOM 717 O O . ASN A 1 91 ? 2.590 -9.911 7.557 1.00 96.81 91 ASN A O 1
ATOM 721 N N . ARG A 1 92 ? 4.491 -8.707 7.728 1.00 96.75 92 ARG A N 1
ATOM 722 C CA . ARG A 1 92 ? 4.999 -9.012 6.391 1.00 96.75 92 ARG A CA 1
ATOM 723 C C . ARG A 1 92 ? 5.594 -10.419 6.376 1.00 96.75 92 ARG A C 1
ATOM 725 O O . ARG A 1 92 ? 6.435 -10.752 7.207 1.00 96.75 92 ARG A O 1
ATOM 732 N N . LYS A 1 93 ? 5.131 -11.248 5.439 1.00 95.69 93 LYS A N 1
ATOM 733 C CA . LYS A 1 93 ? 5.557 -12.645 5.268 1.00 95.69 93 LYS A CA 1
ATOM 734 C C . LYS A 1 93 ? 6.491 -12.815 4.078 1.00 95.69 93 LYS A C 1
ATOM 736 O O . LYS A 1 93 ? 7.435 -13.597 4.143 1.00 95.69 93 LYS A O 1
ATOM 741 N N . GLU A 1 94 ? 6.190 -12.133 2.981 1.00 96.56 94 GLU A N 1
ATOM 742 C CA . GLU A 1 94 ? 7.039 -12.110 1.798 1.00 96.56 94 GLU A CA 1
ATOM 743 C C . GLU A 1 94 ? 7.300 -10.670 1.390 1.00 96.56 94 GLU A C 1
ATOM 745 O O . GLU A 1 94 ? 6.378 -9.857 1.408 1.00 96.56 94 GLU A O 1
ATOM 750 N N . PHE A 1 95 ? 8.541 -10.386 1.006 1.00 97.38 95 PHE A N 1
ATOM 751 C CA . PHE A 1 95 ? 8.973 -9.081 0.534 1.00 97.38 95 PHE A CA 1
ATOM 752 C C . PHE A 1 95 ? 9.832 -9.248 -0.713 1.00 97.38 95 PHE A C 1
ATOM 754 O O . PHE A 1 95 ? 10.731 -10.090 -0.749 1.00 97.38 95 PHE A O 1
ATOM 761 N N . TYR A 1 96 ? 9.546 -8.446 -1.726 1.00 97.62 96 TYR A N 1
ATOM 762 C CA . TYR A 1 96 ? 10.248 -8.402 -2.994 1.00 97.62 96 TYR A CA 1
ATOM 763 C C . TYR A 1 96 ? 10.600 -6.946 -3.282 1.00 97.62 96 TYR A C 1
ATOM 765 O O . TYR A 1 96 ? 9.802 -6.044 -3.020 1.00 97.62 96 TYR A O 1
ATOM 773 N N . VAL A 1 97 ? 11.797 -6.715 -3.804 1.00 97.56 97 VAL A N 1
ATOM 774 C CA . VAL A 1 97 ? 12.323 -5.375 -4.081 1.00 97.56 97 VAL A CA 1
ATOM 775 C C . VAL A 1 97 ? 13.061 -5.379 -5.410 1.00 97.56 97 VAL A C 1
ATOM 777 O O . VAL A 1 97 ? 13.658 -6.397 -5.775 1.00 97.56 97 VAL A O 1
ATOM 780 N N . ALA A 1 98 ? 13.019 -4.251 -6.115 1.00 97.31 98 ALA A N 1
ATOM 781 C CA . ALA A 1 98 ? 13.805 -4.050 -7.322 1.00 97.31 98 ALA A CA 1
ATOM 782 C C . ALA A 1 98 ? 15.303 -4.233 -7.022 1.00 97.31 98 ALA A C 1
ATOM 784 O O . ALA A 1 98 ? 15.793 -3.813 -5.968 1.00 97.31 98 ALA A O 1
ATOM 785 N N . GLU A 1 99 ? 16.028 -4.893 -7.925 1.00 94.69 99 GLU A N 1
ATOM 786 C CA . GLU A 1 99 ? 17.474 -5.099 -7.758 1.00 94.69 99 GLU A CA 1
ATOM 787 C C . GLU A 1 99 ? 18.248 -3.779 -7.855 1.00 94.69 99 GLU A C 1
ATOM 789 O O . GLU A 1 99 ? 19.141 -3.514 -7.045 1.00 94.69 99 GLU A O 1
ATOM 794 N N . ASP A 1 100 ? 17.864 -2.949 -8.824 1.00 92.06 100 ASP A N 1
ATOM 795 C CA . ASP A 1 100 ? 18.399 -1.614 -9.045 1.00 92.06 100 ASP A CA 1
ATOM 796 C C . ASP A 1 100 ? 17.362 -0.573 -8.606 1.00 92.06 100 ASP A C 1
ATOM 798 O O . ASP A 1 100 ? 16.271 -0.490 -9.155 1.00 92.06 100 ASP A O 1
ATOM 802 N N . LEU A 1 101 ? 17.700 0.245 -7.606 1.00 87.50 101 LEU A N 1
ATOM 803 C CA . LEU A 1 101 ? 16.808 1.292 -7.095 1.00 87.50 101 LEU A CA 1
ATOM 804 C C . LEU A 1 101 ? 16.765 2.544 -7.991 1.00 87.50 101 LEU A C 1
ATOM 806 O O . LEU A 1 101 ? 16.115 3.526 -7.630 1.00 87.50 101 LEU A O 1
ATOM 810 N N . SER A 1 102 ? 17.474 2.548 -9.123 1.00 90.19 102 SER A N 1
ATOM 811 C CA . SER A 1 102 ? 17.410 3.625 -10.113 1.00 90.19 102 SER A CA 1
ATOM 812 C C . SER A 1 102 ? 16.263 3.466 -11.117 1.00 90.19 102 SER A C 1
ATOM 814 O O . SER A 1 102 ? 15.855 4.463 -11.717 1.00 90.19 102 SER A O 1
ATOM 816 N N . GLU A 1 103 ? 15.686 2.266 -11.240 1.00 92.44 103 GLU A N 1
ATOM 817 C CA . GLU A 1 103 ? 14.575 1.961 -12.144 1.00 92.44 103 GLU A CA 1
ATOM 818 C C . GLU A 1 103 ? 13.536 1.031 -11.499 1.00 92.44 103 GLU A C 1
ATOM 820 O O . GLU A 1 103 ? 13.863 0.129 -10.732 1.00 92.44 103 GLU A O 1
ATOM 825 N N . TYR A 1 104 ? 12.256 1.258 -11.799 1.00 94.44 104 TYR A N 1
ATOM 826 C CA . TYR A 1 104 ? 11.199 0.323 -11.419 1.00 94.44 104 TYR A CA 1
ATOM 827 C C . TYR A 1 104 ? 11.250 -0.913 -12.327 1.00 94.44 104 TYR A C 1
ATOM 829 O O . TYR A 1 104 ? 11.690 -0.838 -13.474 1.00 94.44 104 TYR A O 1
ATOM 837 N N . GLN A 1 105 ? 10.760 -2.049 -11.835 1.00 97.31 105 GLN A N 1
ATOM 838 C CA . GLN A 1 105 ? 10.800 -3.333 -12.546 1.00 97.31 105 GLN A CA 1
ATOM 839 C C . GLN A 1 105 ? 9.398 -3.939 -12.670 1.00 97.31 105 GLN A C 1
ATOM 841 O O . GLN A 1 105 ? 8.469 -3.516 -11.980 1.00 97.31 105 GLN A O 1
ATOM 846 N N . GLN A 1 106 ? 9.212 -4.930 -13.545 1.00 97.81 106 GLN A N 1
ATOM 847 C CA . GLN A 1 106 ? 7.972 -5.712 -13.528 1.00 97.81 106 GLN A CA 1
ATOM 848 C C . GLN A 1 106 ? 7.904 -6.557 -12.250 1.00 97.81 106 GLN A C 1
ATOM 850 O O . GLN A 1 106 ? 8.930 -6.881 -11.650 1.00 97.81 106 GLN A O 1
ATOM 855 N N . GLN A 1 107 ? 6.694 -6.897 -11.798 1.00 97.12 107 GLN A N 1
ATOM 856 C CA . GLN A 1 107 ? 6.510 -7.562 -10.503 1.00 97.12 107 GLN A CA 1
ATOM 857 C C . GLN A 1 107 ? 7.231 -8.921 -10.445 1.00 97.12 107 GLN A C 1
ATOM 859 O O . GLN A 1 107 ? 7.757 -9.301 -9.399 1.00 97.12 107 GLN A O 1
ATOM 864 N N . GLU A 1 108 ? 7.250 -9.651 -11.559 1.00 97.25 108 GLU A N 1
ATOM 865 C CA . GLU A 1 108 ? 7.918 -10.944 -11.723 1.00 97.25 108 GLU A CA 1
ATOM 866 C C . GLU A 1 108 ? 9.450 -10.875 -11.669 1.00 97.25 108 GLU A C 1
ATOM 868 O O . GLU A 1 108 ? 10.079 -11.883 -11.342 1.00 97.25 108 GLU A O 1
ATOM 873 N N . ASP A 1 109 ? 10.033 -9.707 -11.940 1.00 97.50 109 ASP A N 1
ATOM 874 C CA . ASP A 1 109 ? 11.482 -9.494 -11.951 1.00 97.50 109 ASP A CA 1
ATOM 875 C C . ASP A 1 109 ? 12.018 -9.058 -10.574 1.00 97.50 109 ASP A C 1
ATOM 877 O O . ASP A 1 109 ? 13.229 -9.023 -10.354 1.00 97.50 109 ASP A O 1
ATOM 881 N N . LEU A 1 110 ? 11.131 -8.760 -9.615 1.00 97.75 110 LEU A N 1
ATOM 882 C CA . LEU A 1 110 ? 11.528 -8.353 -8.269 1.00 97.75 110 LEU A CA 1
ATOM 883 C C . LEU A 1 110 ? 12.228 -9.489 -7.511 1.00 97.75 110 LEU A C 1
ATOM 885 O O . LEU A 1 110 ? 11.802 -10.648 -7.502 1.00 97.75 110 LEU A O 1
ATOM 889 N N . ILE A 1 111 ? 13.263 -9.134 -6.750 1.00 97.81 111 ILE A N 1
ATOM 890 C CA . ILE A 1 111 ? 14.050 -10.099 -5.986 1.00 97.81 111 ILE A CA 1
ATOM 891 C C . ILE A 1 111 ? 13.465 -10.267 -4.588 1.00 97.81 111 ILE A C 1
ATOM 893 O O . ILE A 1 111 ? 13.364 -9.313 -3.813 1.00 97.81 111 ILE A O 1
ATOM 897 N N . LYS A 1 112 ? 13.154 -11.516 -4.226 1.00 97.44 112 LYS A N 1
ATOM 898 C CA . LYS A 1 112 ? 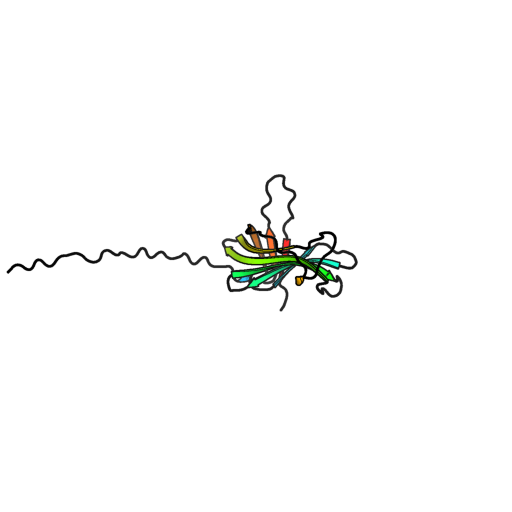12.713 -11.870 -2.874 1.00 97.44 112 LYS A CA 1
ATOM 899 C C . LYS A 1 112 ? 13.806 -11.575 -1.846 1.00 97.44 112 LYS A C 1
ATOM 901 O O . LYS A 1 112 ? 14.952 -12.001 -1.996 1.00 97.44 112 LYS A O 1
ATOM 906 N N . LYS A 1 113 ? 13.435 -10.906 -0.760 1.00 96.06 113 LYS A N 1
ATOM 907 C CA . LYS A 1 113 ? 14.266 -10.720 0.430 1.00 96.06 113 LYS A CA 1
ATOM 908 C C . LYS A 1 113 ? 13.651 -11.491 1.588 1.00 96.06 113 LYS A C 1
ATOM 910 O O . LYS A 1 113 ? 12.434 -11.522 1.764 1.00 96.06 113 LYS A O 1
ATOM 915 N N . GLU A 1 114 ? 14.503 -12.143 2.370 1.00 89.69 114 GLU A N 1
ATOM 916 C CA . GLU A 1 114 ? 14.074 -12.784 3.608 1.00 89.69 114 GLU A CA 1
ATOM 917 C C . GLU A 1 114 ? 13.859 -11.707 4.666 1.00 89.69 114 GLU A C 1
ATOM 919 O O . GLU A 1 114 ? 14.797 -11.216 5.288 1.00 89.69 114 GLU A O 1
ATOM 924 N N . GLU A 1 115 ? 12.603 -11.318 4.837 1.00 85.69 115 GLU A N 1
ATOM 925 C CA . GLU A 1 115 ? 12.199 -10.316 5.806 1.00 85.69 115 GLU A CA 1
ATOM 926 C C . GLU A 1 115 ? 10.909 -10.782 6.484 1.00 85.69 115 GLU A C 1
ATOM 928 O O . GLU A 1 115 ? 9.903 -11.045 5.827 1.00 85.69 115 GLU A O 1
ATOM 933 N N . ASN A 1 116 ? 10.953 -10.919 7.809 1.00 87.44 116 ASN A N 1
ATOM 934 C CA . ASN A 1 116 ? 9.780 -11.173 8.638 1.00 87.44 116 ASN A CA 1
ATOM 935 C C . ASN A 1 116 ? 9.699 -10.044 9.659 1.00 87.44 116 ASN A C 1
ATOM 937 O O . ASN A 1 116 ? 10.307 -10.108 10.730 1.00 87.44 116 ASN A O 1
ATOM 941 N N . ILE A 1 117 ? 9.027 -8.968 9.260 1.00 91.81 117 ILE A N 1
ATOM 942 C CA . ILE A 1 117 ? 8.901 -7.754 10.057 1.00 91.81 117 ILE A CA 1
ATOM 943 C C . ILE A 1 117 ? 7.430 -7.519 10.360 1.00 91.81 117 ILE A C 1
ATOM 945 O O . ILE A 1 117 ? 6.552 -7.673 9.509 1.00 91.81 117 ILE A O 1
ATOM 949 N N . SER A 1 118 ? 7.190 -7.124 11.604 1.00 93.88 118 SER A N 1
ATOM 950 C CA . SER A 1 118 ? 5.922 -6.583 12.058 1.00 93.88 118 SER A CA 1
ATOM 951 C C . SER A 1 118 ? 6.093 -5.087 12.282 1.00 93.88 118 SER A C 1
ATOM 953 O O . SER A 1 118 ? 7.036 -4.674 12.960 1.00 93.88 118 SER A O 1
ATOM 955 N N . TYR A 1 119 ? 5.217 -4.278 11.702 1.00 91.81 119 TYR A N 1
ATOM 956 C CA . TYR A 1 119 ? 5.214 -2.832 11.897 1.00 91.81 119 TYR A CA 1
ATOM 957 C C . TYR A 1 119 ? 3.788 -2.322 12.075 1.00 91.81 119 TYR A C 1
ATOM 959 O O . TYR A 1 119 ? 2.822 -2.902 11.574 1.00 91.81 119 TYR A O 1
ATOM 967 N N . GLY A 1 120 ? 3.664 -1.263 12.872 1.00 93.62 120 GLY A N 1
ATOM 968 C CA . GLY A 1 120 ? 2.389 -0.703 13.288 1.00 93.62 120 GLY A CA 1
ATOM 969 C C . GLY A 1 120 ? 2.250 0.756 12.881 1.00 93.62 120 GLY A C 1
ATOM 970 O O . GLY A 1 120 ? 3.222 1.510 12.888 1.00 93.62 120 GLY A O 1
ATOM 971 N N . PHE A 1 121 ? 1.021 1.148 12.577 1.00 95.38 121 PHE A N 1
ATOM 972 C CA . PHE A 1 121 ? 0.623 2.524 12.328 1.00 95.38 121 PHE A CA 1
ATOM 973 C C . PHE A 1 121 ? -0.557 2.857 13.223 1.00 95.38 121 PHE A C 1
ATOM 975 O O . PHE A 1 121 ? -1.468 2.039 13.380 1.00 95.38 121 PHE A O 1
ATOM 982 N N . ASN A 1 122 ? -0.588 4.076 13.750 1.00 96.00 122 ASN A N 1
ATOM 983 C CA . ASN A 1 122 ? -1.873 4.624 14.165 1.00 96.00 122 ASN A CA 1
ATOM 984 C C . ASN A 1 122 ? -2.645 5.013 12.901 1.00 96.00 122 ASN A C 1
ATOM 986 O O . ASN A 1 122 ? -2.033 5.409 11.906 1.00 96.00 122 ASN A O 1
ATOM 990 N N . TYR A 1 123 ? -3.969 4.904 12.924 1.00 96.62 123 TYR A N 1
ATOM 991 C CA . TYR A 1 123 ? -4.799 5.310 11.794 1.00 96.62 123 TYR A CA 1
ATOM 992 C C . TYR A 1 123 ? -6.024 6.109 12.225 1.00 96.62 123 TYR A C 1
ATOM 994 O O . TYR A 1 123 ? -6.525 5.978 13.343 1.00 96.62 123 TYR A O 1
ATOM 1002 N N . GLU A 1 124 ? -6.530 6.910 11.294 1.00 96.75 124 GLU A N 1
ATOM 1003 C CA . GLU A 1 124 ? -7.797 7.621 11.418 1.00 96.75 124 GLU A CA 1
ATOM 1004 C C . GLU A 1 124 ? -8.573 7.504 10.103 1.00 96.75 124 GLU A C 1
ATOM 1006 O O . GLU A 1 124 ? -8.044 7.820 9.041 1.00 96.75 124 GLU A O 1
ATOM 1011 N N . PHE A 1 125 ? -9.827 7.049 10.162 1.00 95.25 125 PHE A N 1
ATOM 1012 C CA . PHE A 1 125 ? -10.735 7.104 9.014 1.00 95.25 125 PHE A CA 1
ATOM 1013 C C . PHE A 1 125 ? -11.417 8.469 8.977 1.00 95.25 125 PHE A C 1
ATOM 1015 O O . PHE A 1 125 ? -12.201 8.781 9.874 1.00 95.25 125 PHE A O 1
ATOM 1022 N N . GLN A 1 126 ? -11.199 9.245 7.916 1.00 94.12 126 GLN A N 1
ATOM 1023 C CA . GLN A 1 126 ? -11.979 10.465 7.681 1.00 94.12 126 GLN A CA 1
ATOM 1024 C C . GLN A 1 126 ? -13.348 10.143 7.074 1.00 94.12 126 GLN A C 1
ATOM 1026 O O . GLN A 1 126 ? -14.323 10.857 7.303 1.00 94.12 126 GLN A O 1
ATOM 1031 N N . SER A 1 127 ? -13.434 9.073 6.277 1.00 91.38 127 SER A N 1
ATOM 1032 C CA . SER A 1 127 ? -14.674 8.608 5.649 1.00 91.38 127 SER A CA 1
ATOM 1033 C C . SER A 1 127 ? -14.593 7.117 5.299 1.00 91.38 127 SER A C 1
ATOM 1035 O O . SER A 1 127 ? -13.562 6.484 5.497 1.00 91.38 127 SER A O 1
ATOM 1037 N N . GLY A 1 128 ? -15.659 6.534 4.741 1.00 88.75 128 GLY A N 1
ATOM 1038 C CA . GLY A 1 128 ? -15.627 5.146 4.251 1.00 88.75 128 GLY A CA 1
ATOM 1039 C C . GLY A 1 128 ? -14.685 4.910 3.059 1.00 88.75 128 GLY A C 1
ATOM 1040 O O . GLY A 1 128 ? -14.412 3.757 2.730 1.00 88.75 128 GLY A O 1
ATOM 1041 N N . SER A 1 129 ? -14.193 5.979 2.425 1.00 94.75 129 SER A N 1
ATOM 1042 C CA . SER A 1 129 ? -13.305 5.937 1.259 1.00 94.75 129 SER A CA 1
ATOM 1043 C C . SER A 1 129 ? -11.956 6.624 1.486 1.00 94.75 129 SER A C 1
ATOM 1045 O O . SER A 1 129 ? -11.164 6.698 0.551 1.00 94.75 129 SER A O 1
ATOM 1047 N N . ARG A 1 130 ? -11.667 7.118 2.699 1.00 97.12 130 ARG A N 1
ATOM 1048 C CA . ARG A 1 130 ? -10.375 7.734 3.042 1.00 97.12 130 ARG A CA 1
ATOM 1049 C C . ARG A 1 130 ? -9.936 7.399 4.461 1.00 97.12 130 ARG A C 1
ATOM 1051 O O . ARG A 1 130 ? -10.749 7.490 5.387 1.00 97.12 130 ARG A O 1
ATOM 1058 N N . PHE A 1 131 ? -8.659 7.068 4.617 1.00 97.12 131 PHE A N 1
ATOM 1059 C CA . PHE A 1 131 ? -7.997 6.999 5.918 1.00 97.12 131 PHE A CA 1
ATOM 1060 C C . PHE A 1 131 ? -6.595 7.605 5.860 1.00 97.12 131 PHE A C 1
ATOM 1062 O O . PHE A 1 131 ? -5.962 7.648 4.809 1.00 97.12 131 PHE A O 1
ATOM 1069 N N . THR A 1 132 ? -6.070 8.007 7.012 1.00 97.81 132 THR A N 1
ATOM 1070 C CA . THR A 1 132 ? -4.671 8.414 7.172 1.00 97.81 132 THR A CA 1
ATOM 1071 C C . THR A 1 132 ? -3.927 7.437 8.066 1.00 97.81 132 THR A C 1
ATOM 1073 O O . THR A 1 132 ? -4.446 7.031 9.105 1.00 97.81 132 THR A O 1
ATOM 1076 N N . LEU A 1 133 ? -2.699 7.085 7.677 1.00 96.88 133 LEU A N 1
ATOM 1077 C CA . LEU A 1 133 ? -1.736 6.394 8.534 1.00 96.88 133 LEU A CA 1
ATOM 1078 C C . LEU A 1 133 ? -0.745 7.384 9.126 1.00 96.88 133 LEU A C 1
ATOM 1080 O O . LEU A 1 133 ? -0.195 8.238 8.428 1.00 96.88 133 LEU A O 1
ATOM 1084 N N . TYR A 1 134 ? -0.459 7.195 10.406 1.00 95.25 134 TYR A N 1
ATOM 1085 C CA . TYR A 1 134 ? 0.549 7.921 11.157 1.00 95.25 134 TYR A CA 1
ATOM 1086 C C . TYR A 1 134 ? 1.667 6.935 11.522 1.00 95.25 134 TYR A C 1
ATOM 1088 O O . TYR A 1 134 ? 1.482 6.121 12.436 1.00 95.25 134 TYR A O 1
ATOM 1096 N N . PRO A 1 135 ? 2.801 6.949 10.798 1.00 90.50 135 PRO A N 1
ATOM 1097 C CA . PRO A 1 135 ? 3.937 6.100 11.131 1.00 90.50 135 PRO A CA 1
ATOM 1098 C C . PRO A 1 135 ? 4.508 6.472 12.500 1.00 90.50 135 PRO A C 1
ATOM 1100 O O . PRO A 1 135 ? 4.612 7.649 12.852 1.00 90.50 135 PRO A O 1
ATOM 1103 N N . GLU A 1 136 ? 4.900 5.462 13.276 1.00 87.12 136 GLU A N 1
ATOM 1104 C CA . GLU A 1 136 ? 5.647 5.682 14.512 1.00 87.12 136 GLU A CA 1
ATOM 1105 C C . GLU A 1 136 ? 7.036 6.215 14.163 1.00 87.12 136 GLU A C 1
ATOM 1107 O O . GLU A 1 136 ? 7.878 5.494 13.627 1.00 87.12 136 GLU A O 1
ATOM 1112 N N . CYS A 1 137 ? 7.269 7.494 14.449 1.00 82.81 137 CYS A N 1
ATOM 1113 C CA . CYS A 1 137 ? 8.556 8.126 14.218 1.00 82.81 137 CYS A CA 1
ATOM 11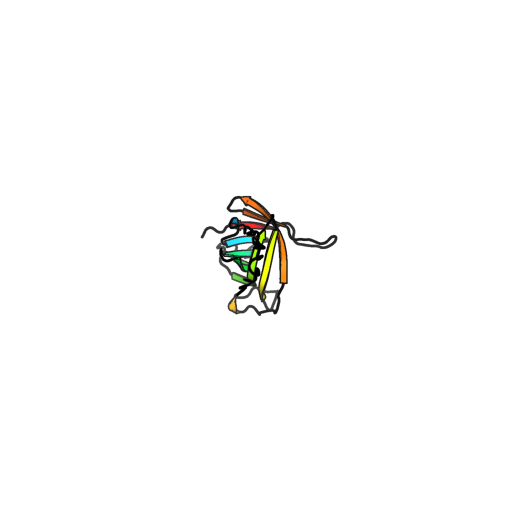14 C C . CYS A 1 137 ? 9.284 8.350 15.545 1.00 82.81 137 CYS A C 1
ATOM 1116 O O . CYS A 1 137 ? 8.787 9.116 16.377 1.00 82.81 137 CYS A O 1
ATOM 1118 N N . PRO A 1 138 ? 10.451 7.718 15.769 1.00 84.50 138 PRO A N 1
ATOM 1119 C CA . PRO A 1 138 ? 11.253 7.992 16.952 1.00 84.50 138 PRO A CA 1
ATOM 1120 C C . PRO A 1 138 ? 11.678 9.461 17.016 1.00 84.50 138 PRO A C 1
ATOM 1122 O O . PRO A 1 138 ? 11.903 10.106 15.987 1.00 84.50 138 PRO A O 1
ATOM 1125 N N . GLU A 1 139 ? 11.860 9.977 18.232 1.00 84.31 139 GLU A N 1
ATOM 1126 C CA . GLU A 1 139 ? 12.413 11.318 18.428 1.00 84.31 139 GLU A CA 1
ATOM 1127 C C . GLU A 1 139 ? 13.751 11.459 17.680 1.00 84.31 139 GLU A C 1
ATOM 1129 O O . GLU A 1 139 ? 14.618 10.586 17.749 1.00 84.31 139 GLU A O 1
ATOM 1134 N N . ASN A 1 140 ? 13.921 12.571 16.960 1.00 85.50 140 ASN A N 1
ATOM 1135 C CA . ASN A 1 140 ? 15.090 12.880 16.123 1.00 85.50 140 ASN A CA 1
ATOM 1136 C C . ASN A 1 140 ? 15.287 11.994 14.874 1.00 85.50 140 ASN A C 1
ATOM 1138 O O . ASN A 1 140 ? 16.346 12.064 14.251 1.00 85.50 140 ASN A O 1
ATOM 1142 N N . SER A 1 141 ? 14.293 11.196 14.471 1.00 85.69 141 SER A N 1
ATOM 1143 C CA . SER A 1 141 ? 14.309 10.503 13.175 1.00 85.69 141 SER A CA 1
ATOM 1144 C C . SER A 1 141 ? 13.635 11.343 12.086 1.00 85.69 141 SER A C 1
ATOM 1146 O O . SER A 1 141 ? 12.644 12.027 12.331 1.00 85.69 141 SER A O 1
ATOM 1148 N N . SER A 1 142 ? 14.162 11.295 10.861 1.00 83.75 142 SER A N 1
ATOM 1149 C CA . SER A 1 142 ? 13.500 11.877 9.687 1.00 83.75 142 SER A CA 1
ATOM 1150 C C . SER A 1 142 ? 12.608 10.812 9.056 1.00 83.75 142 SER A C 1
ATOM 1152 O O . SER A 1 142 ? 13.043 10.061 8.186 1.00 83.75 142 SER A O 1
ATOM 1154 N N . CYS A 1 143 ? 11.381 10.692 9.560 1.00 82.56 143 CYS A N 1
ATOM 1155 C CA . CYS A 1 143 ? 10.397 9.765 9.010 1.00 82.56 143 CYS A CA 1
ATOM 1156 C C . CYS A 1 143 ? 9.494 10.457 7.994 1.00 82.56 143 CYS A C 1
ATOM 1158 O O . CYS A 1 143 ? 9.391 11.686 7.949 1.00 82.56 143 CYS A O 1
ATOM 1160 N N . LEU A 1 144 ? 8.792 9.642 7.211 1.00 81.69 144 LEU A N 1
ATOM 1161 C CA . LEU A 1 144 ? 7.661 10.113 6.425 1.00 81.69 144 LEU A CA 1
ATOM 1162 C C . LEU A 1 144 ? 6.588 10.688 7.361 1.00 81.69 144 LEU A C 1
ATOM 1164 O O . LEU A 1 144 ? 6.390 10.199 8.474 1.00 81.69 144 LEU A O 1
ATOM 1168 N N . GLY A 1 145 ? 5.922 11.750 6.908 1.00 89.69 145 GLY A N 1
ATOM 1169 C CA . GLY A 1 145 ? 4.773 12.315 7.607 1.00 89.69 145 GLY A CA 1
ATOM 1170 C C . GLY A 1 145 ? 3.555 11.392 7.552 1.00 89.69 145 GLY A C 1
ATOM 1171 O O . GLY A 1 145 ? 3.624 10.256 7.083 1.00 89.69 145 GLY A O 1
ATOM 1172 N N . ALA A 1 146 ? 2.419 11.905 8.018 1.00 94.38 146 ALA A N 1
ATOM 1173 C CA . ALA A 1 146 ? 1.144 11.224 7.851 1.00 94.38 146 ALA A CA 1
ATOM 1174 C C . ALA A 1 146 ? 0.846 10.998 6.357 1.00 94.38 146 ALA A C 1
ATOM 1176 O O . ALA A 1 146 ? 1.087 11.886 5.537 1.00 94.38 146 ALA A O 1
ATOM 1177 N N . VAL A 1 147 ? 0.332 9.817 6.015 1.00 96.19 147 VAL A N 1
ATOM 1178 C CA . VAL A 1 147 ? 0.032 9.426 4.631 1.00 96.19 147 VAL A CA 1
ATOM 1179 C C . VAL A 1 147 ? -1.460 9.175 4.502 1.00 96.19 147 VAL A C 1
ATOM 1181 O O . VAL A 1 147 ? -2.008 8.331 5.209 1.00 96.19 147 VAL A O 1
ATOM 1184 N N . GLU A 1 148 ? -2.114 9.909 3.609 1.00 97.38 148 GLU A N 1
ATOM 1185 C CA . GLU A 1 148 ? -3.524 9.714 3.277 1.00 97.38 148 GLU A CA 1
ATOM 1186 C C . GLU A 1 148 ? -3.673 8.673 2.165 1.00 97.38 148 GLU A C 1
ATOM 1188 O O . GLU A 1 148 ? -2.940 8.697 1.177 1.00 97.38 148 GLU A O 1
ATOM 1193 N N . TYR A 1 149 ? -4.625 7.763 2.352 1.00 97.75 149 TYR A N 1
ATOM 1194 C CA . TYR A 1 149 ? -5.010 6.734 1.401 1.00 97.75 149 TYR A CA 1
ATOM 1195 C C . TYR A 1 149 ? -6.458 6.937 0.986 1.00 97.75 149 TYR A C 1
ATOM 1197 O O . TYR A 1 149 ? -7.341 7.142 1.823 1.00 97.75 149 TYR A O 1
ATOM 1205 N N . GLU A 1 150 ? -6.704 6.792 -0.308 1.00 97.44 150 GLU A N 1
ATOM 1206 C CA . GLU A 1 150 ? -8.037 6.788 -0.894 1.00 97.44 150 GLU A CA 1
ATOM 1207 C C . GLU A 1 150 ? -8.405 5.374 -1.336 1.00 97.44 150 GLU A C 1
ATOM 1209 O O . GLU A 1 150 ? -7.563 4.621 -1.831 1.00 97.44 150 GLU A O 1
ATOM 1214 N N . LYS A 1 151 ? -9.667 4.996 -1.142 1.00 97.19 151 LYS A N 1
ATOM 1215 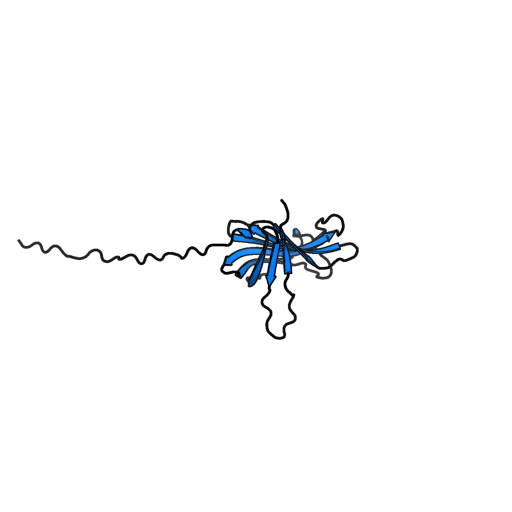C CA . LYS A 1 151 ? -10.184 3.713 -1.610 1.00 97.19 151 LYS A CA 1
ATOM 1216 C C . LYS A 1 151 ? -10.303 3.749 -3.128 1.00 97.19 151 LYS A C 1
ATOM 1218 O O . LYS A 1 151 ? -10.839 4.706 -3.677 1.00 97.19 151 LYS A O 1
ATOM 1223 N N . LEU A 1 152 ? -9.825 2.704 -3.790 1.00 95.44 152 LEU A N 1
ATOM 1224 C CA . LEU A 1 152 ? -10.058 2.511 -5.214 1.00 95.44 152 LEU A CA 1
ATOM 1225 C C . LEU A 1 152 ? -11.455 1.921 -5.400 1.00 95.44 152 LEU A C 1
ATOM 1227 O O . LEU A 1 152 ? -11.800 0.931 -4.748 1.00 95.44 152 LEU A O 1
ATOM 1231 N N . ASP A 1 153 ? -12.245 2.536 -6.274 1.00 81.88 153 ASP A N 1
ATOM 1232 C CA . ASP A 1 153 ? -13.514 1.970 -6.716 1.00 81.88 153 ASP A CA 1
ATOM 1233 C C . ASP A 1 153 ? -13.207 0.735 -7.586 1.00 81.88 153 ASP A C 1
ATOM 1235 O O . ASP A 1 153 ? -12.518 0.849 -8.602 1.00 81.88 153 ASP A O 1
ATOM 1239 N N . GLU A 1 154 ? -13.648 -0.449 -7.146 1.00 58.97 154 GLU A N 1
ATOM 1240 C CA . GLU A 1 154 ? -13.590 -1.699 -7.929 1.00 58.97 154 GLU A CA 1
ATOM 1241 C C . GLU A 1 154 ? -14.772 -1.814 -8.902 1.00 58.97 154 GLU A C 1
ATOM 1243 O O . GLU A 1 154 ? -15.914 -1.482 -8.500 1.00 58.97 154 GLU A O 1
#

Foldseek 3Di:
DDDDDDPDDDPCPDPPPPPVPQDFDCLPAAKKKFWDDDDPFWTWMKMKHAHPVQKIKIFTFIAGPPPRHTPATQKIWIFGWGQGPQKIKTFTDWIWGDPDNVDGDHPVNTHIDPDGDIAMWRKDAPDSFKMKTAGDDDPPDPDDGITMMGGDDD